Protein AF-A0AA93L8U8-F1 (afdb_monomer)

Sequence (145 aa):
MSSLSPQELIGEVAKRHGVLLGPNDPILVTLTLNELILAGYVDRVEQGLFKSLDHLSGAQAQHIDAAREIASGLITRAADYGADQIHQAVDD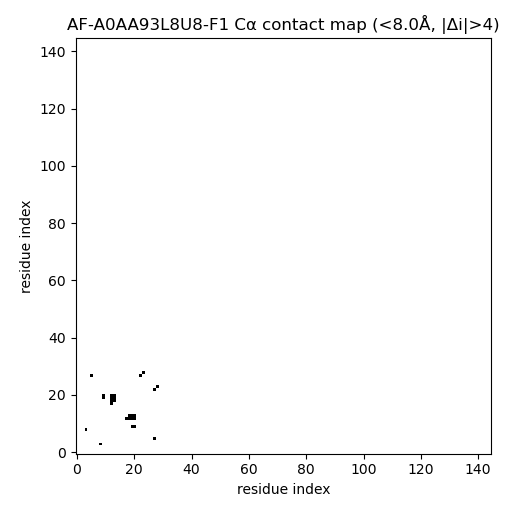LVTSLRAGLAADVQAAREAADRAEQARTASNYALIGVAVLLALVVGLLLGRVI

Foldseek 3Di:
DDDDDLVNVQVVCCVPPVDRDDPPRVVSVVVVVVVVVVVVVVVVVVVVVVVVVVVVVVVVVVVVVVVVVVVVVVVVVVVVVVVVVVVVVVVVVVVVVVVVVVVVVVVVVVVVVVVVVVVVVVVVVVVVVVVVVVVVVVVVVVVVD

Solvent-accessible surface area (backbone atoms only — not comparable to full-atom values): 7973 Å² total; per-residue (Å²): 129,86,79,73,50,74,68,55,50,41,53,47,42,28,71,76,69,71,45,87,68,56,99,83,35,68,67,58,55,52,49,52,52,49,51,54,53,50,51,56,49,50,52,51,50,51,54,52,48,54,52,49,52,54,52,48,54,58,48,49,54,52,50,51,54,53,50,51,51,53,50,52,55,48,53,50,52,51,49,52,51,50,50,52,53,48,52,51,53,49,53,54,48,53,54,52,49,52,56,51,49,51,52,50,52,50,53,50,48,56,51,50,52,52,50,52,50,50,50,52,52,48,54,52,48,52,52,49,52,52,52,51,49,51,50,53,52,50,55,52,55,69,70,75,114

Secondary structure (DSSP, 8-state):
-----HHHHHHHHHHHH-----TT-HHHHHHHHHHHHHHHHHHHHHHHHHHHHHHHHHHHHHHHHHHHHHHHHHHHHHHHHHHHHHHHHHHHHHHHHHHHHHHHHHHHHHHHHHHHHHHHHHHHHHHHHHHHHHHHHHHHHTTT-

Structure (mmCIF, N/CA/C/O backbone):
data_AF-A0AA93L8U8-F1
#
_entry.id   AF-A0AA93L8U8-F1
#
loop_
_atom_site.group_PDB
_atom_site.id
_atom_site.type_symbol
_atom_site.label_atom_id
_atom_site.label_alt_id
_atom_site.label_comp_id
_atom_site.label_asym_id
_atom_site.label_entity_id
_atom_site.label_seq_id
_atom_site.pdbx_PDB_ins_code
_atom_site.Cartn_x
_atom_site.Cartn_y
_atom_site.Cartn_z
_atom_site.occupancy
_atom_site.B_iso_or_equiv
_atom_site.auth_seq_id
_atom_site.auth_comp_id
_atom_site.auth_asym_id
_atom_site.auth_atom_id
_atom_site.pdbx_PDB_model_num
ATOM 1 N N . MET A 1 1 ? -9.216 -10.614 37.350 1.00 40.84 1 MET A N 1
ATOM 2 C CA . MET A 1 1 ? -9.075 -10.256 38.778 1.00 40.84 1 MET A CA 1
ATOM 3 C C . MET A 1 1 ? -10.236 -10.911 39.489 1.00 40.84 1 MET A C 1
ATOM 5 O O . MET A 1 1 ? -11.363 -10.654 39.096 1.00 40.84 1 MET 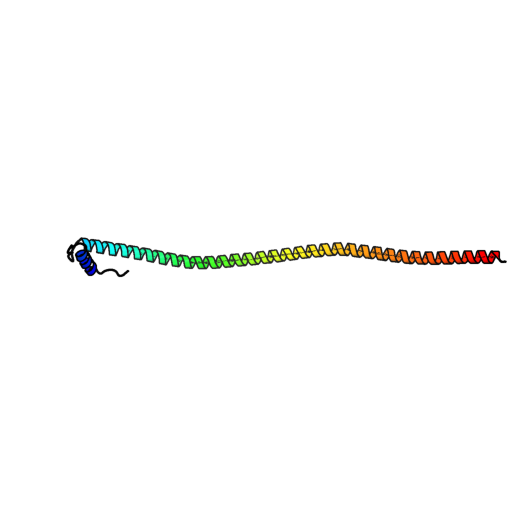A O 1
ATOM 9 N N . SER A 1 2 ? -9.976 -11.836 40.409 1.00 46.53 2 SER A N 1
ATOM 10 C CA . SER A 1 2 ? -11.041 -12.534 41.130 1.00 46.53 2 SER A CA 1
ATOM 11 C C . SER A 1 2 ? -11.801 -11.514 41.975 1.00 46.53 2 SER A C 1
ATOM 13 O O . SER A 1 2 ? -11.214 -10.909 42.871 1.00 46.53 2 SER A O 1
ATOM 15 N N . SER A 1 3 ? -13.064 -11.261 41.638 1.00 63.12 3 SER A N 1
ATOM 16 C CA . SER A 1 3 ? -13.964 -10.440 42.445 1.00 63.12 3 SER A CA 1
ATOM 17 C C . SER A 1 3 ? -14.110 -11.110 43.810 1.00 63.12 3 SER A C 1
ATOM 19 O O . SER A 1 3 ? -14.59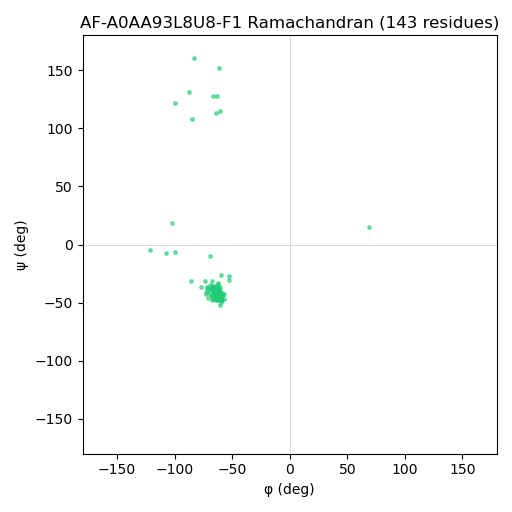8 -12.238 43.887 1.00 63.12 3 SER A O 1
ATOM 21 N N . LEU A 1 4 ? -13.633 -10.453 44.868 1.00 66.69 4 LEU A N 1
ATOM 22 C CA . LEU A 1 4 ? -13.852 -10.912 46.238 1.00 66.69 4 LEU A CA 1
ATOM 23 C C . LEU A 1 4 ? -15.353 -10.873 46.509 1.00 66.69 4 LEU A C 1
ATOM 25 O O . LEU A 1 4 ? -15.999 -9.849 46.293 1.00 66.69 4 LEU A O 1
ATOM 29 N N . SER A 1 5 ? -15.907 -11.982 46.980 1.00 75.62 5 SER A N 1
ATOM 30 C CA . SER A 1 5 ? -17.296 -12.028 47.413 1.00 75.62 5 SER A CA 1
ATOM 31 C C . SER A 1 5 ? -17.516 -11.050 48.581 1.00 75.62 5 SER A C 1
ATOM 33 O O . SER A 1 5 ? -16.598 -10.803 49.373 1.00 75.62 5 SER A O 1
ATOM 35 N N . PRO A 1 6 ? -18.735 -10.510 48.763 1.00 75.62 6 PRO A N 1
ATOM 36 C CA . PRO A 1 6 ? -19.032 -9.577 49.855 1.00 75.62 6 PRO A CA 1
ATOM 37 C C . PRO A 1 6 ? -18.640 -10.108 51.246 1.00 75.62 6 PRO A C 1
ATOM 39 O O . PRO A 1 6 ? -18.253 -9.347 52.127 1.00 75.62 6 PRO A O 1
ATOM 42 N N . GLN A 1 7 ? -18.688 -11.428 51.434 1.00 79.19 7 GLN A N 1
ATOM 43 C CA . GLN A 1 7 ? -18.322 -12.111 52.678 1.00 79.19 7 GLN A CA 1
ATOM 44 C C . GLN A 1 7 ? -16.809 -12.098 52.928 1.00 79.19 7 GLN A C 1
ATOM 46 O O . GLN A 1 7 ? -16.370 -11.918 54.065 1.00 79.19 7 GLN A O 1
ATOM 51 N N . GLU A 1 8 ? -16.007 -12.232 51.873 1.00 83.62 8 GLU A N 1
ATOM 52 C CA . GLU A 1 8 ? -14.549 -12.125 51.956 1.00 83.62 8 GLU A CA 1
ATOM 53 C C . GLU A 1 8 ? -14.122 -10.686 52.266 1.00 83.62 8 GLU A C 1
ATOM 55 O O . GLU A 1 8 ? -13.224 -10.472 53.078 1.00 83.62 8 GLU A O 1
ATOM 60 N N . LEU A 1 9 ? -14.822 -9.697 51.702 1.00 81.19 9 LEU A N 1
ATOM 61 C CA . LEU A 1 9 ? -14.624 -8.276 52.003 1.00 81.19 9 LEU A CA 1
ATOM 62 C C . LEU A 1 9 ? -14.918 -7.941 53.470 1.00 81.19 9 LEU A C 1
ATOM 64 O O . LEU A 1 9 ? -14.105 -7.285 54.120 1.00 81.19 9 LEU A O 1
ATOM 68 N N . ILE A 1 10 ? -16.032 -8.438 54.015 1.00 83.31 10 ILE A N 1
ATOM 69 C CA . ILE A 1 10 ? -16.370 -8.278 55.439 1.00 83.31 10 ILE A CA 1
ATOM 70 C C . ILE A 1 10 ? -15.272 -8.878 56.326 1.00 83.31 10 ILE A C 1
ATOM 72 O O . ILE A 1 10 ? -14.806 -8.227 57.264 1.00 83.31 10 ILE A O 1
ATOM 76 N N . 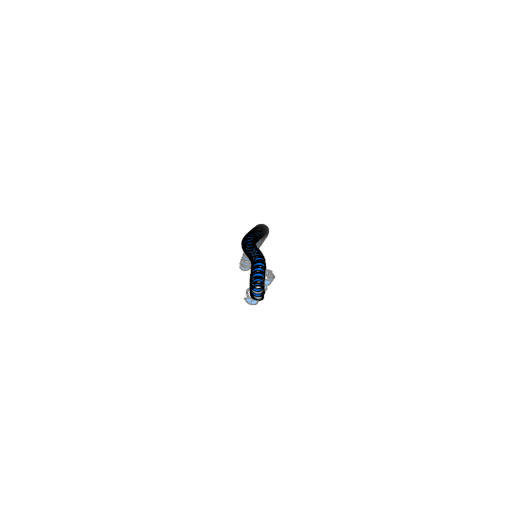GLY A 1 11 ? -14.832 -10.103 56.020 1.00 82.88 11 GLY A N 1
ATOM 77 C CA . GLY A 1 11 ? -13.786 -10.784 56.782 1.00 82.88 11 GLY A CA 1
ATOM 78 C C . GLY A 1 11 ? -12.442 -10.053 56.742 1.00 82.88 11 GLY A C 1
ATOM 79 O O . GLY A 1 11 ? -11.741 -9.987 57.753 1.00 82.88 11 GLY A O 1
ATOM 80 N N . GLU A 1 12 ? -12.092 -9.464 55.601 1.00 83.94 12 GLU A N 1
ATOM 81 C CA . GLU A 1 12 ? -10.820 -8.765 55.433 1.00 83.94 12 GLU A CA 1
ATOM 82 C C . 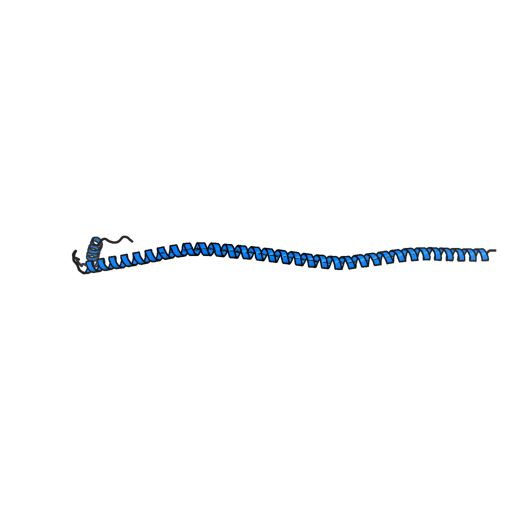GLU A 1 12 ? -10.813 -7.381 56.094 1.00 83.94 12 GLU A C 1
ATOM 84 O O . GLU A 1 12 ? -9.815 -7.000 56.713 1.00 83.94 12 GLU A O 1
ATOM 89 N N . VAL A 1 13 ? -11.937 -6.657 56.062 1.00 83.94 13 VAL A N 1
ATOM 90 C CA . VAL A 1 13 ? -12.095 -5.401 56.814 1.00 83.94 13 VAL A CA 1
ATOM 91 C C . VAL A 1 13 ? -12.021 -5.659 58.321 1.00 83.94 13 VAL A C 1
ATOM 93 O O . VAL A 1 13 ? -11.318 -4.934 59.031 1.00 83.94 13 VAL A O 1
ATOM 96 N N . ALA A 1 14 ? -12.650 -6.733 58.805 1.00 85.88 14 ALA A N 1
ATOM 97 C CA . ALA A 1 14 ? -12.564 -7.127 60.208 1.00 85.88 14 ALA A CA 1
ATOM 98 C C . ALA A 1 14 ? -11.123 -7.460 60.628 1.00 85.88 14 ALA A C 1
ATOM 100 O O . ALA A 1 14 ? -10.667 -6.993 61.671 1.00 85.88 14 ALA A O 1
ATOM 101 N N . LYS A 1 15 ? -10.371 -8.200 59.800 1.00 86.75 15 LYS A N 1
ATOM 102 C CA . LYS A 1 15 ? -8.963 -8.539 60.078 1.00 86.75 15 LYS A CA 1
ATOM 103 C C . LYS A 1 15 ? -8.031 -7.329 60.079 1.00 86.75 15 LYS A C 1
ATOM 105 O O . LYS A 1 15 ? -7.154 -7.250 60.933 1.00 86.75 15 LYS A O 1
ATOM 110 N N . ARG A 1 16 ? -8.170 -6.417 59.112 1.00 86.88 16 ARG A N 1
ATOM 111 C CA . ARG A 1 16 ? -7.217 -5.306 58.922 1.00 86.88 16 ARG A CA 1
ATOM 112 C C . ARG A 1 16 ? -7.519 -4.082 59.770 1.00 86.88 16 ARG A C 1
ATOM 114 O O . ARG A 1 16 ? -6.597 -3.363 60.140 1.00 86.88 16 ARG A O 1
ATOM 121 N N . HIS A 1 17 ? -8.794 -3.838 60.052 1.00 86.56 17 HIS A N 1
ATOM 122 C CA . HIS A 1 17 ? -9.241 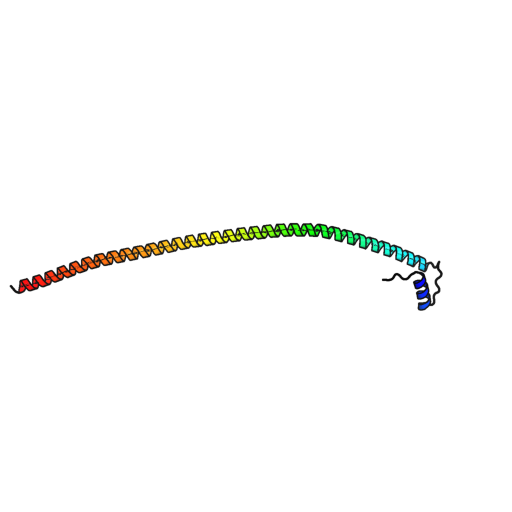-2.598 60.684 1.00 86.56 17 HIS A CA 1
ATOM 123 C C . HIS A 1 17 ? -9.982 -2.828 62.005 1.00 86.56 17 HIS A C 1
ATOM 125 O O . HIS A 1 17 ? -10.314 -1.858 62.678 1.00 86.56 17 HIS A O 1
ATOM 131 N N . GLY A 1 18 ? -10.229 -4.085 62.398 1.00 85.00 18 GLY A N 1
ATOM 132 C CA . GLY A 1 18 ? -10.927 -4.415 63.644 1.00 85.00 18 GLY A CA 1
ATOM 133 C C . GLY A 1 18 ? -12.410 -4.032 63.643 1.00 85.00 18 GLY A C 1
ATOM 134 O O . GLY A 1 18 ? -13.028 -3.982 64.704 1.00 85.00 18 GLY A O 1
ATOM 135 N N . VAL A 1 19 ? -12.985 -3.739 62.472 1.00 84.56 19 VAL A N 1
ATOM 136 C CA . VAL A 1 19 ? -14.378 -3.302 62.320 1.00 84.56 19 VAL A CA 1
ATOM 137 C C . VAL A 1 19 ? -15.247 -4.484 61.898 1.00 84.56 19 VAL A C 1
ATOM 139 O O . VAL A 1 19 ? -15.018 -5.091 60.854 1.00 84.56 19 VAL A O 1
ATOM 142 N N . LEU A 1 20 ? -16.265 -4.796 62.699 1.00 84.00 20 LEU A N 1
ATOM 143 C CA . LEU A 1 20 ? -17.282 -5.796 62.375 1.00 84.00 20 LEU A CA 1
ATOM 144 C C . LEU A 1 20 ? -18.385 -5.150 61.534 1.00 84.00 20 LEU A C 1
ATOM 146 O O . LEU A 1 20 ? -19.186 -4.376 62.052 1.00 84.00 20 LEU A O 1
ATOM 150 N N . LEU A 1 21 ? -18.427 -5.482 60.245 1.00 83.75 21 LEU A N 1
ATOM 151 C CA . LEU A 1 21 ? -19.499 -5.056 59.348 1.00 83.75 21 LEU A CA 1
ATOM 152 C C . LEU A 1 21 ? -20.659 -6.052 59.401 1.00 83.75 21 LEU A C 1
ATOM 154 O O . LEU A 1 21 ? -20.463 -7.264 59.292 1.00 83.75 21 LEU A O 1
ATOM 158 N N . GLY A 1 22 ? -21.875 -5.533 59.560 1.00 83.19 22 GLY A N 1
ATOM 159 C CA . GLY A 1 22 ? -23.100 -6.323 59.458 1.00 83.19 22 GLY A CA 1
ATOM 160 C C . GLY A 1 22 ? -23.555 -6.490 57.999 1.00 83.19 22 GLY A C 1
ATOM 161 O O . GLY A 1 22 ? -23.206 -5.671 57.156 1.00 83.19 22 GLY A O 1
ATOM 162 N N . PRO A 1 23 ? -24.402 -7.485 57.677 1.00 78.56 23 PRO A N 1
ATOM 163 C CA . PRO A 1 23 ? -24.905 -7.699 56.311 1.00 78.56 23 PRO A CA 1
ATOM 164 C C . PRO A 1 23 ? -25.694 -6.513 55.734 1.00 78.56 23 PRO A C 1
ATOM 166 O O . PRO A 1 23 ? -25.747 -6.338 54.523 1.00 78.56 23 PRO A O 1
ATOM 169 N N . ASN A 1 24 ? -26.297 -5.701 56.607 1.00 81.81 24 ASN A N 1
ATOM 170 C CA . ASN A 1 24 ? -27.089 -4.522 56.248 1.00 81.81 24 ASN A CA 1
ATOM 171 C C . ASN A 1 24 ? -26.317 -3.210 56.462 1.00 81.81 24 ASN A C 1
ATOM 173 O O . ASN A 1 24 ? -26.933 -2.153 56.598 1.00 81.81 24 ASN A O 1
ATOM 177 N N . ASP A 1 25 ? -24.986 -3.267 56.564 1.00 86.25 25 ASP A N 1
ATOM 178 C CA . ASP A 1 25 ? -24.182 -2.067 56.769 1.00 86.25 25 ASP A CA 1
ATOM 179 C C . ASP A 1 25 ? -24.262 -1.148 55.531 1.00 86.25 25 ASP A C 1
ATOM 181 O O . ASP A 1 25 ? -23.999 -1.603 54.408 1.00 86.25 25 ASP A O 1
ATOM 185 N N . PRO A 1 26 ? -24.600 0.146 55.696 1.00 87.62 26 PRO A N 1
ATOM 186 C CA . PRO A 1 26 ? -24.658 1.104 54.593 1.00 87.62 26 PRO A CA 1
ATOM 187 C C . PRO A 1 26 ? -23.379 1.170 53.745 1.00 87.62 26 PRO A C 1
ATOM 189 O O . PRO A 1 26 ? -23.450 1.487 52.552 1.00 87.62 26 PRO A O 1
ATOM 192 N N . ILE A 1 27 ? -22.209 0.852 54.312 1.00 87.56 27 ILE A N 1
ATOM 193 C CA . ILE A 1 27 ? -20.952 0.866 53.556 1.00 87.56 27 ILE A CA 1
ATOM 194 C C . ILE A 1 27 ? -20.883 -0.263 52.520 1.00 87.56 27 ILE A C 1
ATOM 196 O O . ILE A 1 27 ? -20.383 -0.052 51.415 1.00 87.56 27 ILE A O 1
ATOM 200 N N . LEU A 1 28 ? -21.457 -1.432 52.825 1.00 85.06 28 LEU A N 1
ATOM 201 C CA . LEU A 1 28 ? -21.535 -2.560 51.892 1.00 85.06 28 LEU A CA 1
ATOM 202 C C . LEU A 1 28 ? -22.546 -2.289 50.776 1.00 85.06 28 LEU A C 1
ATOM 204 O O . LEU A 1 28 ? -22.300 -2.628 49.618 1.00 85.06 28 LEU A O 1
ATOM 208 N N . VAL A 1 29 ? -23.654 -1.615 51.099 1.00 86.38 29 VAL A N 1
ATOM 209 C CA . VAL A 1 29 ? -24.627 -1.150 50.098 1.00 86.38 29 VAL A CA 1
ATOM 210 C C . VAL A 1 29 ? -23.969 -0.156 49.137 1.00 86.38 29 VAL A C 1
ATOM 212 O O . VAL A 1 29 ? -24.125 -0.268 47.923 1.00 86.38 29 VAL A O 1
ATOM 215 N N . THR A 1 30 ? -23.169 0.774 49.664 1.00 87.25 30 THR A N 1
ATOM 216 C CA . THR A 1 30 ? -22.427 1.756 48.858 1.00 87.25 30 THR A CA 1
ATOM 217 C C . THR A 1 30 ? -21.387 1.085 47.959 1.00 87.25 30 THR A C 1
ATOM 219 O O . THR A 1 30 ? -21.249 1.448 46.791 1.00 87.25 30 THR A O 1
ATOM 222 N N . LEU A 1 31 ? -20.675 0.080 48.474 1.00 87.00 31 LEU A N 1
ATOM 223 C CA . LEU A 1 31 ? -19.737 -0.716 47.685 1.00 87.00 31 LEU A CA 1
ATOM 224 C C . LEU A 1 31 ? -20.446 -1.445 46.539 1.00 87.00 31 LEU A C 1
ATOM 226 O O . LEU A 1 31 ? -19.997 -1.361 45.401 1.00 87.00 31 LEU A O 1
ATOM 230 N N . THR A 1 32 ? -21.581 -2.083 46.831 1.00 86.31 32 THR A N 1
ATOM 231 C CA . THR A 1 32 ? -22.388 -2.799 45.831 1.00 86.31 32 THR A CA 1
ATOM 232 C C . THR A 1 32 ? -22.874 -1.849 44.733 1.00 86.31 32 THR A C 1
ATOM 234 O O . THR A 1 32 ? -22.797 -2.169 43.551 1.00 86.31 32 THR A O 1
ATOM 237 N N . LEU A 1 33 ? -23.328 -0.645 45.099 1.00 85.94 33 LEU A N 1
ATOM 238 C CA . LEU A 1 33 ? -23.712 0.383 44.126 1.00 85.94 33 LEU A CA 1
ATOM 239 C C . LEU A 1 33 ? -22.535 0.793 43.233 1.00 85.94 33 LEU A C 1
ATOM 241 O O . LEU A 1 33 ? -22.705 0.898 42.020 1.00 85.94 33 LEU A O 1
ATOM 245 N N . ASN A 1 34 ? -21.347 0.995 43.806 1.00 89.75 34 ASN A N 1
ATOM 246 C CA . ASN A 1 34 ? -20.149 1.305 43.025 1.00 89.75 34 ASN A CA 1
ATOM 247 C C . ASN A 1 34 ? -19.768 0.163 42.085 1.00 89.75 34 ASN A C 1
ATOM 249 O O . ASN A 1 34 ? -19.446 0.423 40.931 1.00 89.75 34 ASN A O 1
ATOM 253 N N . GLU A 1 35 ? -19.833 -1.085 42.544 1.00 89.25 35 GLU A N 1
ATOM 254 C CA . GLU A 1 35 ? -19.544 -2.253 41.714 1.00 89.25 35 GLU A CA 1
ATOM 255 C C . GLU A 1 35 ? -20.498 -2.338 40.518 1.00 89.25 35 GLU A C 1
ATOM 257 O O . GLU A 1 35 ? -20.043 -2.466 39.385 1.00 89.25 35 GLU A O 1
ATOM 262 N N . LEU A 1 36 ? -21.804 -2.156 40.739 1.00 89.69 36 LEU A N 1
ATOM 263 C CA . LEU A 1 36 ? -22.805 -2.147 39.668 1.00 89.69 36 LEU A CA 1
ATOM 264 C C . LEU A 1 36 ? -22.589 -1.001 38.671 1.00 89.69 36 LEU A C 1
ATOM 266 O O . LEU A 1 36 ? -22.704 -1.197 37.460 1.00 89.69 36 LEU A O 1
ATOM 270 N N . ILE A 1 37 ? -22.267 0.197 39.164 1.00 92.31 37 ILE A N 1
ATOM 271 C CA . ILE A 1 37 ? -21.986 1.360 38.315 1.00 92.31 37 ILE A CA 1
ATOM 272 C C . ILE A 1 37 ? -20.725 1.117 37.479 1.00 92.31 37 ILE A C 1
ATOM 274 O O . ILE A 1 37 ? -20.735 1.351 36.271 1.00 92.31 37 ILE A O 1
ATOM 278 N N . LEU A 1 38 ? -19.649 0.637 38.105 1.00 91.69 38 LEU A N 1
ATOM 279 C CA . LEU A 1 38 ? -18.383 0.353 37.434 1.00 91.69 38 LEU A CA 1
ATOM 280 C C . LEU A 1 38 ? -18.538 -0.766 36.404 1.00 91.69 38 LEU A C 1
ATOM 282 O O . LEU A 1 38 ? -18.073 -0.594 35.281 1.00 91.69 38 LEU A O 1
ATOM 286 N N . ALA A 1 39 ? -19.243 -1.849 36.737 1.00 92.25 39 ALA A N 1
ATOM 287 C CA . ALA A 1 39 ? -19.568 -2.917 35.794 1.00 92.25 39 ALA A CA 1
ATOM 288 C C . ALA A 1 39 ? -20.334 -2.368 34.581 1.00 92.25 39 ALA A C 1
ATOM 290 O O . ALA A 1 39 ? -19.937 -2.595 33.443 1.00 92.25 39 ALA A O 1
ATOM 291 N N . GLY A 1 40 ? -21.351 -1.531 34.813 1.00 93.00 40 GLY A N 1
ATOM 292 C CA . GLY A 1 40 ? -22.096 -0.888 33.730 1.00 93.00 40 GLY A CA 1
ATOM 293 C C . GLY A 1 40 ? -21.243 0.036 32.850 1.00 93.00 40 GLY A C 1
ATOM 294 O O . GLY A 1 40 ? -21.483 0.134 31.645 1.00 93.00 40 GLY A O 1
ATOM 295 N N . TYR A 1 41 ? -20.239 0.718 33.410 1.00 94.06 41 TYR A N 1
ATOM 296 C CA . TYR A 1 41 ? -19.292 1.504 32.615 1.00 94.06 41 TYR A CA 1
ATOM 297 C C . TYR A 1 41 ? -18.322 0.627 31.822 1.00 94.06 41 TYR A C 1
ATOM 299 O O . TYR A 1 41 ? -18.070 0.936 30.658 1.00 94.06 41 TYR A O 1
ATOM 307 N N . VAL A 1 42 ? -17.809 -0.455 32.413 1.00 94.81 42 VAL A N 1
ATOM 308 C CA . VAL A 1 42 ? -16.938 -1.418 31.721 1.00 94.81 42 VAL A CA 1
ATOM 309 C C . VAL A 1 42 ? -17.672 -2.029 30.530 1.00 94.81 42 VAL A C 1
ATOM 311 O O . VAL A 1 42 ? -17.159 -1.949 29.417 1.00 94.81 42 VAL A O 1
ATOM 314 N N . ASP A 1 43 ? -18.911 -2.487 30.715 1.00 94.69 43 ASP A N 1
ATOM 315 C CA . ASP A 1 43 ? -19.737 -3.033 29.631 1.00 94.69 43 ASP A CA 1
ATOM 316 C C . ASP A 1 43 ? -19.925 -2.025 28.487 1.00 94.69 43 ASP A C 1
ATOM 318 O O . ASP A 1 43 ? -19.830 -2.367 27.307 1.00 94.69 43 ASP A O 1
ATOM 322 N N . ARG A 1 44 ? -20.167 -0.748 28.811 1.00 94.38 44 ARG A N 1
ATOM 323 C CA . ARG A 1 44 ? -20.296 0.313 27.795 1.00 94.38 44 ARG A CA 1
ATOM 324 C C . ARG A 1 44 ? -18.993 0.550 27.040 1.00 94.38 44 ARG A C 1
ATOM 326 O O . ARG A 1 44 ? -19.033 0.781 25.831 1.00 94.38 44 ARG A O 1
ATOM 333 N N . VAL A 1 45 ? -17.858 0.518 27.736 1.00 94.50 45 VAL A N 1
ATOM 334 C CA . VAL A 1 45 ? -16.534 0.665 27.119 1.00 94.50 45 VAL A CA 1
ATOM 335 C C . VAL A 1 45 ? -16.244 -0.520 26.202 1.00 94.50 45 VAL A C 1
ATOM 337 O O . VAL A 1 45 ? -15.853 -0.303 25.057 1.00 94.50 45 VAL A O 1
ATOM 340 N N . GLU A 1 46 ? -16.500 -1.750 26.648 1.00 95.50 46 GLU A N 1
ATOM 341 C CA . GLU A 1 46 ? -16.328 -2.952 25.829 1.00 95.50 46 GLU A CA 1
ATOM 342 C C . GLU A 1 46 ? -17.209 -2.909 24.577 1.00 95.50 46 GLU A C 1
ATOM 344 O O . GLU A 1 46 ? -16.717 -3.113 23.467 1.00 95.50 46 GLU A O 1
ATOM 349 N N . GLN A 1 47 ? -18.487 -2.543 24.709 1.00 94.56 47 GLN A N 1
ATOM 350 C CA . GLN A 1 47 ? -19.382 -2.373 23.559 1.00 94.56 47 GLN A CA 1
ATOM 351 C C . GLN A 1 47 ? -18.893 -1.296 22.582 1.00 94.56 47 GLN A C 1
ATOM 353 O O . GLN A 1 47 ? -18.993 -1.471 21.365 1.00 94.56 47 GLN A O 1
ATOM 358 N N . GLY A 1 48 ? -18.369 -0.177 23.090 1.00 94.06 48 GLY A N 1
ATOM 359 C CA . GLY A 1 48 ? -17.768 0.868 22.259 1.00 94.06 48 GLY A CA 1
ATOM 360 C C . GLY A 1 48 ? -16.529 0.372 21.510 1.00 94.06 48 GLY A C 1
ATOM 361 O O . GLY A 1 48 ? -16.361 0.662 20.322 1.00 94.06 48 GLY A O 1
ATOM 362 N N . LEU A 1 49 ? -15.692 -0.422 22.180 1.00 94.38 49 LEU A N 1
ATOM 363 C CA . LEU A 1 49 ? -14.499 -1.019 21.592 1.00 94.38 49 LEU A CA 1
ATOM 364 C C . LEU A 1 49 ? -14.856 -2.026 20.492 1.00 94.38 49 LEU A C 1
ATOM 366 O O . LEU A 1 49 ? -14.296 -1.943 19.402 1.00 94.38 49 LEU A O 1
ATOM 370 N N . PHE A 1 50 ? -15.830 -2.911 20.729 1.00 93.38 50 PHE A N 1
ATOM 371 C CA . PHE A 1 50 ? -16.311 -3.859 19.719 1.00 93.38 50 PHE A CA 1
ATOM 372 C C . PHE A 1 50 ? -16.847 -3.154 18.472 1.00 93.38 50 PHE A C 1
ATOM 374 O O . PHE A 1 50 ? -16.477 -3.522 17.360 1.00 93.38 50 PHE A O 1
ATOM 381 N N . LYS A 1 51 ? -17.648 -2.094 18.638 1.00 91.94 51 LYS A N 1
ATOM 382 C CA . LYS A 1 51 ? -18.112 -1.277 17.503 1.00 91.94 51 LYS A CA 1
ATOM 383 C C . LYS A 1 51 ? -16.950 -0.640 16.744 1.00 91.94 51 LYS A C 1
ATOM 385 O O . LYS A 1 51 ? -16.952 -0.613 15.519 1.00 91.94 51 LYS A O 1
ATOM 390 N N . SER A 1 52 ? -15.952 -0.135 17.464 1.00 87.69 52 SER A N 1
ATOM 391 C CA . SER A 1 52 ? -14.786 0.510 16.853 1.00 87.69 52 SER A CA 1
ATOM 392 C C . SER A 1 52 ? -13.931 -0.487 16.070 1.00 87.69 52 SER A C 1
ATOM 394 O O . SER A 1 52 ? -13.471 -0.165 14.978 1.00 87.69 52 SER A O 1
ATOM 396 N N . LEU A 1 53 ? -13.757 -1.705 16.592 1.00 90.06 53 LEU A N 1
ATOM 397 C CA . LEU A 1 53 ? -13.082 -2.808 15.904 1.00 90.06 53 LEU A CA 1
ATOM 398 C C . LEU A 1 53 ? -13.823 -3.229 14.631 1.00 90.06 53 LEU A C 1
ATOM 400 O O . LEU A 1 53 ? -13.185 -3.435 13.600 1.00 90.06 53 LEU A O 1
ATOM 404 N N . ASP A 1 54 ? -15.152 -3.302 14.681 1.00 89.00 54 ASP A N 1
ATOM 405 C CA . ASP A 1 54 ? -15.978 -3.633 13.517 1.00 89.00 54 ASP A CA 1
ATOM 406 C C . ASP A 1 54 ? -15.831 -2.578 12.406 1.00 89.00 54 ASP A C 1
ATOM 408 O O . ASP A 1 54 ? -15.500 -2.908 11.263 1.00 89.00 54 ASP A O 1
ATOM 412 N N . HIS A 1 55 ? -15.928 -1.291 12.769 1.00 86.94 55 HIS A N 1
ATOM 413 C CA . HIS A 1 55 ? -15.671 -0.170 11.858 1.00 86.94 55 HIS A CA 1
ATOM 414 C C . HIS A 1 55 ? -14.249 -0.184 11.279 1.00 86.94 55 HIS A C 1
ATOM 416 O O . HIS A 1 55 ? -14.071 0.066 10.085 1.00 86.94 55 HIS A O 1
ATOM 422 N N . LEU A 1 56 ? -13.242 -0.491 12.102 1.00 87.94 56 LEU A N 1
ATOM 423 C CA . LEU A 1 56 ? -11.854 -0.631 11.663 1.00 87.94 56 LEU A CA 1
ATOM 424 C C . LEU A 1 56 ? -11.697 -1.753 10.638 1.00 87.94 56 LEU A C 1
ATOM 426 O O . LEU A 1 56 ? -10.997 -1.554 9.650 1.00 87.94 56 LEU A O 1
ATOM 430 N N . SER A 1 57 ? -12.359 -2.896 10.832 1.00 84.62 57 SER A N 1
ATOM 431 C CA . SER A 1 57 ? -12.289 -4.008 9.877 1.00 84.62 57 SER A CA 1
ATOM 432 C C . SER A 1 57 ? -12.873 -3.622 8.512 1.00 84.62 57 SER A C 1
ATOM 434 O O . SER A 1 57 ? -12.245 -3.863 7.478 1.00 84.62 57 SER A O 1
ATOM 436 N N . GLY A 1 58 ? -14.016 -2.925 8.505 1.00 84.69 58 GLY A N 1
ATOM 437 C CA . GLY A 1 58 ? -14.649 -2.439 7.279 1.00 84.69 58 GLY A CA 1
ATOM 438 C C . GLY A 1 58 ? -13.793 -1.399 6.554 1.00 84.69 58 GLY A C 1
ATOM 439 O O . GLY A 1 58 ? -13.604 -1.486 5.340 1.00 84.69 58 GLY A O 1
ATOM 440 N N . ALA A 1 59 ? -13.213 -0.450 7.294 1.00 84.56 59 ALA A N 1
ATOM 441 C CA . ALA A 1 59 ? -12.302 0.547 6.735 1.00 84.56 59 ALA A CA 1
ATOM 442 C C . ALA A 1 59 ? -11.010 -0.090 6.200 1.00 84.56 59 ALA A C 1
ATOM 444 O O . ALA A 1 59 ? -10.509 0.304 5.150 1.00 84.56 59 ALA A O 1
ATOM 445 N N . GLN A 1 60 ? -10.472 -1.101 6.884 1.00 85.44 60 GLN A N 1
ATOM 446 C CA . GLN A 1 60 ? -9.246 -1.777 6.470 1.00 85.44 60 GLN A CA 1
ATOM 447 C C . GLN A 1 60 ? -9.422 -2.506 5.131 1.00 85.44 60 GLN A C 1
ATOM 449 O O . GLN A 1 60 ? -8.531 -2.423 4.288 1.00 85.44 60 GLN A O 1
ATOM 454 N N . ALA A 1 61 ? -10.578 -3.133 4.890 1.00 84.75 61 ALA A N 1
ATOM 455 C CA . ALA A 1 61 ? -10.903 -3.708 3.583 1.00 84.75 61 ALA A CA 1
ATOM 456 C C . ALA A 1 61 ? -10.905 -2.640 2.473 1.00 84.75 61 ALA A C 1
ATOM 458 O O . ALA A 1 61 ? -10.237 -2.806 1.454 1.00 84.75 61 ALA A O 1
ATOM 459 N N . GLN A 1 62 ? -11.554 -1.494 2.713 1.00 88.44 62 GLN A N 1
ATOM 460 C CA . GLN A 1 62 ? -11.565 -0.372 1.763 1.00 88.44 62 GLN A CA 1
ATOM 461 C C . GLN A 1 62 ? -10.159 0.188 1.502 1.00 88.44 62 GLN A C 1
ATOM 463 O O . GLN A 1 62 ? -9.817 0.512 0.365 1.00 88.44 62 GLN A O 1
ATOM 468 N N . HIS A 1 63 ? -9.318 0.284 2.536 1.00 88.62 63 HIS A N 1
ATOM 469 C CA . HIS A 1 63 ? -7.933 0.732 2.391 1.00 88.62 63 HIS A CA 1
ATOM 470 C C . HIS A 1 63 ? -7.082 -0.244 1.574 1.00 88.62 63 HIS A C 1
ATOM 472 O O . HIS A 1 63 ? -6.233 0.205 0.805 1.00 88.62 63 HIS A O 1
ATOM 478 N N . ILE A 1 64 ? -7.307 -1.554 1.707 1.00 90.81 64 ILE A N 1
ATOM 479 C CA . ILE A 1 64 ? -6.620 -2.572 0.901 1.00 90.81 64 ILE A CA 1
ATOM 480 C C . ILE A 1 64 ? -7.011 -2.442 -0.574 1.00 90.81 64 ILE A C 1
ATOM 482 O O . ILE A 1 64 ? -6.129 -2.446 -1.435 1.00 90.81 64 ILE A O 1
ATOM 486 N N . ASP A 1 65 ? -8.298 -2.267 -0.871 1.00 90.94 65 ASP A N 1
ATOM 487 C CA . ASP A 1 65 ? -8.772 -2.103 -2.248 1.00 90.94 65 ASP A CA 1
ATOM 488 C C . ASP A 1 65 ? -8.228 -0.815 -2.882 1.00 90.94 65 ASP A C 1
ATOM 490 O O . ASP A 1 65 ? -7.659 -0.852 -3.976 1.00 90.94 65 ASP A O 1
ATOM 494 N N . ALA A 1 66 ? -8.283 0.307 -2.158 1.00 92.75 66 ALA A N 1
ATOM 495 C CA . ALA A 1 66 ? -7.701 1.571 -2.608 1.00 92.75 66 ALA A CA 1
ATOM 496 C C . ALA A 1 66 ? -6.181 1.461 -2.830 1.00 92.75 66 ALA A C 1
ATOM 498 O O . ALA A 1 66 ? -5.655 1.954 -3.829 1.00 92.75 66 ALA A O 1
ATOM 499 N N . ALA A 1 67 ? -5.459 0.779 -1.935 1.00 89.31 67 ALA A N 1
ATOM 500 C CA . ALA A 1 67 ? -4.028 0.537 -2.097 1.00 89.31 67 ALA A CA 1
ATOM 501 C C . ALA A 1 67 ? -3.732 -0.313 -3.342 1.00 89.31 67 ALA A C 1
ATOM 503 O O . ALA A 1 67 ? -2.782 -0.022 -4.071 1.00 89.31 67 ALA A O 1
ATOM 504 N N . ARG A 1 68 ? -4.555 -1.331 -3.622 1.00 92.75 68 ARG A N 1
ATOM 505 C CA . ARG A 1 68 ? -4.428 -2.175 -4.816 1.00 92.75 68 ARG A CA 1
ATOM 506 C C . ARG A 1 68 ? -4.652 -1.383 -6.101 1.00 92.75 68 ARG A C 1
ATOM 508 O O . ARG A 1 68 ? -3.909 -1.574 -7.066 1.00 92.75 68 ARG A O 1
ATOM 515 N N . GLU A 1 69 ? -5.632 -0.488 -6.117 1.00 95.19 69 GLU A N 1
ATOM 516 C CA . GLU A 1 69 ? -5.897 0.384 -7.261 1.00 95.19 69 GLU A CA 1
ATOM 517 C C . GLU A 1 69 ? -4.748 1.374 -7.498 1.00 95.19 69 GLU A C 1
ATOM 519 O O . GLU A 1 69 ? -4.228 1.461 -8.613 1.00 95.19 69 GLU A O 1
ATOM 524 N N . ILE A 1 70 ? -4.259 2.032 -6.440 1.00 94.00 70 ILE A N 1
ATOM 525 C CA . ILE A 1 70 ? -3.101 2.936 -6.518 1.00 94.00 70 ILE A CA 1
ATOM 526 C C . ILE A 1 70 ? -1.861 2.191 -7.024 1.00 94.00 70 ILE A C 1
ATOM 528 O O . ILE A 1 70 ? -1.167 2.692 -7.911 1.00 94.00 70 ILE A O 1
ATOM 532 N N . ALA A 1 71 ? -1.589 0.995 -6.495 1.00 91.81 71 ALA A N 1
ATOM 533 C CA . ALA A 1 71 ? -0.461 0.174 -6.921 1.00 91.81 71 ALA A CA 1
ATOM 534 C C . ALA A 1 71 ? -0.578 -0.219 -8.401 1.00 91.81 71 ALA A C 1
ATOM 536 O O . ALA A 1 71 ? 0.392 -0.091 -9.146 1.00 91.81 71 ALA A O 1
ATOM 537 N N . SER A 1 72 ? -1.770 -0.621 -8.851 1.00 92.56 72 SER A N 1
ATOM 538 C CA . SER A 1 72 ? -2.023 -0.976 -10.255 1.00 92.56 72 SER A CA 1
ATOM 539 C C . SER A 1 72 ? -1.813 0.224 -11.183 1.00 92.56 72 SER A C 1
ATOM 541 O O . SER A 1 72 ? -1.133 0.116 -12.206 1.00 92.56 72 SER A O 1
ATOM 543 N N . GLY A 1 73 ? -2.322 1.398 -10.798 1.00 94.69 73 GLY A N 1
ATOM 544 C CA . GLY A 1 73 ? -2.121 2.637 -11.546 1.00 94.69 73 GLY A CA 1
ATOM 545 C C . GLY A 1 73 ? -0.669 3.124 -11.535 1.00 94.69 73 GLY A C 1
ATOM 546 O O . GLY A 1 73 ? -0.222 3.744 -12.498 1.00 94.69 73 GLY A O 1
ATOM 547 N N . LEU A 1 74 ? 0.091 2.865 -10.468 1.00 94.81 74 LEU A N 1
ATOM 548 C CA . LEU A 1 74 ? 1.518 3.184 -10.407 1.00 94.81 74 LEU A CA 1
ATOM 549 C C . LEU A 1 74 ? 2.336 2.266 -11.322 1.00 94.81 74 LEU A C 1
ATOM 551 O O . LEU A 1 74 ? 3.157 2.766 -12.083 1.00 94.81 74 LEU A O 1
ATOM 555 N N . ILE A 1 75 ? 2.084 0.954 -11.281 1.00 92.94 75 ILE A N 1
ATOM 556 C CA . ILE A 1 75 ? 2.761 -0.029 -12.140 1.00 92.94 75 ILE A CA 1
ATOM 557 C C . ILE A 1 75 ? 2.494 0.279 -13.612 1.00 92.94 75 ILE A C 1
ATOM 559 O O . ILE A 1 75 ? 3.432 0.300 -14.401 1.00 92.94 75 ILE A O 1
ATOM 563 N N . THR A 1 76 ? 1.241 0.571 -13.965 1.00 95.19 76 THR A N 1
ATOM 564 C CA . THR A 1 76 ? 0.862 0.906 -15.346 1.00 95.19 76 THR A CA 1
ATOM 565 C C . THR A 1 76 ? 1.595 2.157 -15.819 1.00 95.19 76 THR A C 1
ATOM 567 O O . THR A 1 76 ? 2.311 2.104 -16.808 1.00 95.19 76 THR A O 1
ATOM 570 N N . ARG A 1 77 ? 1.537 3.252 -15.049 1.00 94.69 77 ARG A N 1
ATOM 571 C CA . ARG A 1 77 ? 2.246 4.493 -15.400 1.00 94.69 77 ARG A CA 1
ATOM 572 C C . ARG A 1 77 ? 3.760 4.313 -15.483 1.00 94.69 77 ARG A C 1
ATOM 574 O O . ARG A 1 77 ? 4.398 4.939 -16.319 1.00 94.69 77 ARG A O 1
ATOM 581 N N . ALA A 1 78 ? 4.343 3.486 -14.619 1.00 92.81 78 ALA A N 1
ATOM 582 C CA . ALA A 1 78 ? 5.769 3.183 -14.668 1.00 92.81 78 ALA A CA 1
ATOM 583 C C . ALA A 1 78 ? 6.135 2.353 -15.908 1.00 92.81 78 ALA A C 1
ATOM 585 O O . ALA A 1 78 ? 7.186 2.588 -16.500 1.00 92.81 78 ALA A O 1
ATOM 586 N N . ALA A 1 79 ? 5.277 1.410 -16.304 1.00 92.94 79 ALA A N 1
ATOM 587 C CA . ALA A 1 79 ? 5.451 0.625 -17.519 1.00 92.94 79 ALA A CA 1
ATOM 588 C C . ALA A 1 79 ? 5.325 1.499 -18.773 1.00 92.94 79 ALA A C 1
ATOM 590 O O . ALA A 1 79 ? 6.202 1.429 -19.629 1.00 92.94 79 ALA A O 1
ATOM 591 N N . ASP A 1 80 ? 4.307 2.361 -18.835 1.00 95.62 80 ASP A N 1
ATOM 592 C CA . ASP A 1 80 ? 4.108 3.315 -19.932 1.00 95.62 80 ASP A CA 1
ATOM 593 C C . ASP A 1 80 ? 5.309 4.261 -20.046 1.00 95.62 80 ASP A C 1
ATOM 595 O O . ASP A 1 80 ? 5.918 4.369 -21.105 1.00 95.62 80 ASP A O 1
ATOM 599 N N . TYR A 1 81 ? 5.738 4.854 -18.927 1.00 95.31 81 TYR A N 1
ATOM 600 C CA . TYR A 1 81 ? 6.929 5.703 -18.893 1.00 95.31 81 TYR A CA 1
ATOM 601 C C . TYR A 1 81 ? 8.188 4.949 -19.341 1.00 95.31 81 TYR A C 1
ATOM 603 O O . TYR A 1 81 ? 8.983 5.467 -20.117 1.00 95.31 81 TYR A O 1
ATOM 611 N N . GLY A 1 82 ? 8.385 3.711 -18.879 1.00 92.94 82 GLY A N 1
ATOM 612 C CA . GLY A 1 82 ? 9.510 2.883 -19.307 1.00 92.94 82 GLY A CA 1
ATOM 613 C C . GLY A 1 82 ? 9.485 2.586 -20.808 1.00 92.94 82 GLY A C 1
ATOM 614 O O . GLY A 1 82 ? 10.526 2.662 -21.458 1.00 92.94 82 GLY A O 1
ATOM 615 N N . ALA A 1 83 ? 8.309 2.286 -21.362 1.00 94.38 83 ALA A N 1
ATOM 616 C CA . ALA A 1 83 ? 8.124 2.052 -22.789 1.00 94.38 83 ALA A CA 1
ATOM 617 C C . ALA A 1 83 ? 8.420 3.315 -23.612 1.00 94.38 83 ALA A C 1
ATOM 619 O O . ALA A 1 83 ? 9.172 3.238 -24.584 1.00 94.38 83 ALA A O 1
ATOM 620 N N . ASP A 1 84 ? 7.918 4.473 -23.181 1.00 95.94 84 ASP A N 1
ATOM 621 C CA . ASP A 1 84 ? 8.175 5.761 -23.830 1.00 95.94 84 ASP A CA 1
ATOM 622 C C . ASP A 1 84 ? 9.668 6.110 -23.819 1.00 95.94 84 ASP A C 1
ATOM 624 O O . ASP A 1 84 ? 10.229 6.470 -24.854 1.00 95.94 84 ASP A O 1
ATOM 628 N N . GLN A 1 85 ? 10.352 5.914 -22.687 1.00 95.69 85 GLN A N 1
ATOM 629 C CA . GLN A 1 85 ? 11.796 6.140 -22.590 1.00 95.69 85 GLN A CA 1
ATOM 630 C C . GLN A 1 85 ? 12.599 5.194 -23.494 1.00 95.69 85 GLN A C 1
ATOM 632 O O . GLN A 1 85 ? 13.611 5.606 -24.062 1.00 95.69 85 GLN A O 1
ATOM 637 N N . ILE A 1 86 ? 12.171 3.935 -23.642 1.00 94.19 86 ILE A N 1
ATOM 638 C CA . ILE A 1 86 ? 12.809 2.983 -24.562 1.00 94.19 86 ILE A CA 1
ATOM 639 C C . ILE A 1 86 ? 12.594 3.420 -26.008 1.00 94.19 86 ILE A C 1
ATOM 641 O O . ILE A 1 86 ? 13.558 3.447 -26.768 1.00 94.19 86 ILE A O 1
ATOM 645 N N . HIS A 1 87 ? 11.367 3.775 -26.396 1.00 94.69 87 HIS A N 1
ATOM 646 C CA . HIS A 1 87 ? 11.089 4.265 -27.746 1.00 94.69 87 HIS A CA 1
ATOM 647 C C . HIS A 1 87 ? 11.908 5.510 -28.067 1.00 94.69 87 HIS A C 1
ATOM 649 O O . HIS A 1 87 ? 12.547 5.560 -29.113 1.00 94.69 87 HIS A O 1
ATOM 655 N N . GLN A 1 88 ? 11.983 6.459 -27.136 1.00 95.81 88 GLN A N 1
ATOM 656 C CA . GLN A 1 88 ? 12.775 7.667 -27.312 1.00 95.81 88 GLN A CA 1
ATOM 657 C C . GLN A 1 88 ? 14.271 7.355 -27.456 1.00 95.81 88 GLN A C 1
ATOM 659 O O . GLN A 1 88 ? 14.920 7.856 -28.371 1.00 95.81 88 GLN A O 1
ATOM 664 N N . ALA A 1 89 ? 14.813 6.456 -26.629 1.00 93.38 89 ALA A N 1
ATOM 665 C CA . ALA A 1 89 ? 16.202 6.017 -26.752 1.00 93.38 89 ALA A CA 1
ATOM 666 C C . ALA A 1 89 ? 16.479 5.280 -28.076 1.00 93.38 89 ALA A C 1
ATOM 668 O O . ALA A 1 89 ? 17.562 5.417 -28.648 1.00 93.38 89 ALA A O 1
ATOM 669 N N . VAL A 1 90 ? 15.517 4.499 -28.577 1.00 94.38 90 VAL A N 1
ATOM 670 C CA . VAL A 1 90 ? 15.611 3.824 -29.879 1.00 94.38 90 VAL A CA 1
ATOM 671 C C . VAL A 1 90 ? 15.582 4.840 -31.019 1.00 94.38 90 VAL A C 1
ATOM 673 O O . VAL A 1 90 ? 16.405 4.737 -31.927 1.00 94.38 90 VAL A O 1
ATOM 676 N N . ASP A 1 91 ? 14.699 5.833 -30.969 1.00 95.56 91 ASP A N 1
ATOM 677 C CA . ASP A 1 91 ? 14.621 6.891 -31.979 1.00 95.56 91 ASP A CA 1
ATOM 678 C C . ASP A 1 91 ? 15.904 7.733 -32.015 1.00 95.56 91 ASP A C 1
ATOM 680 O O . ASP A 1 91 ? 16.456 7.990 -33.094 1.00 95.56 91 ASP A O 1
ATOM 684 N N . ASP A 1 92 ? 16.445 8.085 -30.847 1.00 93.56 92 ASP A N 1
ATOM 685 C CA . ASP A 1 92 ? 17.728 8.779 -30.715 1.00 93.56 92 ASP A CA 1
ATOM 686 C C . ASP A 1 92 ? 18.882 7.938 -31.283 1.00 93.56 92 ASP A C 1
ATOM 688 O O . ASP A 1 92 ? 19.744 8.446 -32.014 1.00 93.56 92 ASP A O 1
ATOM 692 N N . LEU A 1 93 ? 18.880 6.629 -31.009 1.00 91.06 93 LEU A N 1
ATOM 693 C CA . LEU A 1 93 ? 19.869 5.691 -31.532 1.00 91.06 93 LEU A CA 1
ATOM 694 C C . LEU A 1 93 ? 19.777 5.567 -33.056 1.00 91.06 93 LEU A C 1
ATOM 696 O O . LEU A 1 93 ? 20.799 5.652 -33.734 1.00 91.06 93 LEU A O 1
ATOM 700 N N . VAL A 1 94 ? 18.576 5.399 -33.617 1.00 93.19 94 VAL A N 1
ATOM 701 C CA . VAL A 1 94 ? 18.355 5.301 -35.070 1.00 93.19 94 VAL A CA 1
ATOM 702 C C . VAL A 1 94 ? 18.784 6.587 -35.770 1.00 93.19 94 VAL A C 1
ATOM 704 O O . VAL A 1 94 ? 19.431 6.532 -36.819 1.00 93.19 94 VAL A O 1
ATOM 707 N N . THR A 1 95 ? 18.464 7.743 -35.189 1.00 93.25 95 THR A N 1
ATOM 708 C CA . THR A 1 95 ? 18.870 9.053 -35.713 1.00 93.25 95 THR A CA 1
ATOM 709 C C . THR A 1 95 ? 20.391 9.187 -35.718 1.00 93.25 95 THR A C 1
ATOM 711 O O . THR A 1 95 ? 20.979 9.538 -36.745 1.00 93.25 95 THR A O 1
ATOM 714 N N . SER A 1 96 ? 21.040 8.817 -34.612 1.00 87.94 96 SER A N 1
ATOM 715 C CA . SER A 1 96 ? 22.500 8.838 -34.477 1.00 87.94 96 SER A CA 1
ATOM 716 C C . SER A 1 96 ? 23.182 7.872 -35.450 1.00 87.94 96 SER A C 1
ATOM 718 O O . SER A 1 96 ? 24.155 8.242 -36.109 1.00 87.94 96 SER A O 1
ATOM 720 N N . LEU A 1 97 ? 22.641 6.658 -35.613 1.00 88.19 97 LEU A N 1
ATOM 721 C CA . LEU A 1 97 ? 23.148 5.675 -36.572 1.00 88.19 97 LEU A CA 1
ATOM 722 C C . LEU A 1 97 ? 23.030 6.181 -38.006 1.00 88.19 97 LEU A C 1
ATOM 724 O O . LEU A 1 97 ? 23.984 6.055 -38.762 1.00 88.19 97 LEU A O 1
ATOM 728 N N . ARG A 1 98 ? 21.890 6.760 -38.400 1.00 84.62 98 ARG A N 1
ATOM 729 C CA . ARG A 1 98 ? 21.712 7.302 -39.757 1.00 84.62 98 ARG A CA 1
ATOM 730 C C . ARG A 1 98 ? 22.695 8.430 -40.052 1.00 84.62 98 ARG A C 1
ATOM 732 O O . ARG A 1 98 ? 23.242 8.467 -41.151 1.00 84.62 98 ARG A O 1
ATOM 739 N N . ALA A 1 99 ? 22.934 9.314 -39.084 1.00 83.12 99 ALA A N 1
ATOM 740 C CA . ALA A 1 99 ? 23.912 10.388 -39.221 1.00 83.12 99 ALA A CA 1
ATOM 741 C C . ALA A 1 99 ? 25.342 9.839 -39.378 1.00 83.12 99 ALA A C 1
ATOM 743 O O . ALA A 1 99 ? 26.055 10.249 -40.295 1.00 83.12 99 ALA A O 1
ATOM 744 N N . GLY A 1 100 ? 25.736 8.870 -38.543 1.00 81.00 100 GLY A N 1
ATOM 745 C CA . GLY A 1 100 ? 27.046 8.217 -38.634 1.00 81.00 100 GLY A CA 1
ATOM 746 C C . GLY A 1 100 ? 27.229 7.435 -39.935 1.00 81.00 100 GLY A C 1
ATOM 747 O O . GLY A 1 100 ? 28.232 7.594 -40.620 1.00 81.00 100 GLY A O 1
ATOM 748 N N . LEU A 1 101 ? 26.216 6.669 -40.346 1.00 81.31 101 LEU A N 1
ATOM 749 C CA . LEU A 1 101 ? 26.266 5.863 -41.564 1.00 81.31 101 LEU A CA 1
ATOM 750 C C . LEU A 1 101 ? 26.324 6.733 -42.826 1.00 81.31 101 LEU A C 1
ATOM 752 O O . LEU A 1 101 ? 26.998 6.371 -43.784 1.00 81.31 101 LEU A O 1
ATOM 756 N N .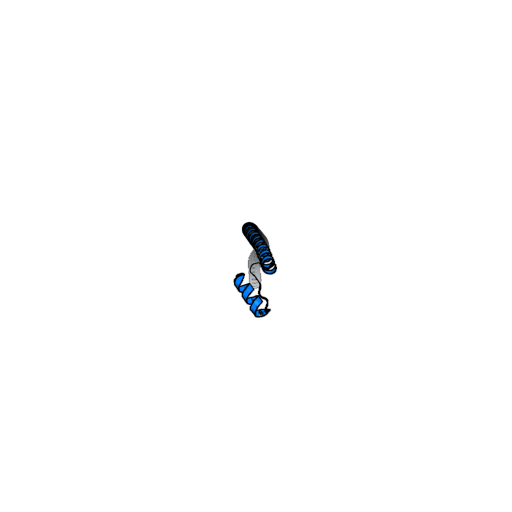 ALA A 1 102 ? 25.648 7.887 -42.843 1.00 78.25 102 ALA A N 1
ATOM 757 C CA . ALA A 1 102 ? 25.757 8.837 -43.948 1.00 78.25 102 ALA A CA 1
ATOM 758 C C . ALA A 1 102 ? 27.184 9.398 -44.073 1.00 78.25 102 ALA A C 1
ATOM 760 O O . ALA A 1 102 ? 27.718 9.452 -45.182 1.00 78.25 102 ALA A O 1
ATOM 761 N N . ALA A 1 103 ? 27.815 9.746 -42.946 1.00 77.25 103 ALA A N 1
ATOM 762 C CA . ALA A 1 103 ? 29.202 10.200 -42.913 1.00 77.25 103 ALA A CA 1
ATOM 763 C C . ALA A 1 103 ? 30.182 9.097 -43.354 1.00 77.25 103 ALA A C 1
ATOM 765 O O . ALA A 1 103 ? 31.047 9.352 -44.191 1.00 77.25 103 ALA A O 1
ATOM 766 N N . ASP A 1 104 ? 29.999 7.864 -42.876 1.00 74.62 104 ASP A N 1
ATOM 767 C CA . ASP A 1 104 ? 30.843 6.720 -43.239 1.00 74.62 104 ASP A CA 1
ATOM 768 C C . ASP A 1 104 ? 30.696 6.341 -44.717 1.00 74.62 104 ASP A C 1
ATOM 770 O O . ASP A 1 104 ? 31.688 6.082 -45.399 1.00 74.62 104 ASP A O 1
ATOM 774 N N . VAL A 1 105 ? 29.471 6.351 -45.256 1.00 81.06 105 VAL A N 1
ATOM 775 C CA . VAL A 1 105 ? 29.220 6.093 -46.683 1.00 81.06 105 VAL A CA 1
ATOM 776 C C . VAL A 1 105 ? 29.842 7.184 -47.549 1.00 81.06 105 VAL A C 1
ATOM 778 O O . VAL A 1 105 ? 30.398 6.878 -48.605 1.00 81.06 105 VAL A O 1
ATOM 781 N N . GLN A 1 106 ? 29.775 8.445 -47.126 1.00 77.38 106 GLN A N 1
ATOM 782 C CA . GLN A 1 106 ? 30.386 9.548 -47.861 1.00 77.38 106 GLN A CA 1
ATOM 783 C C . GLN A 1 106 ? 31.918 9.460 -47.828 1.00 77.38 106 GLN A C 1
ATOM 785 O O . GLN A 1 106 ? 32.547 9.538 -48.881 1.00 77.38 106 GLN A O 1
ATOM 790 N N . ALA A 1 107 ? 32.511 9.163 -46.669 1.00 76.00 107 ALA A N 1
ATOM 791 C CA . ALA A 1 107 ? 33.947 8.926 -46.540 1.00 76.00 107 ALA A CA 1
ATOM 792 C C . ALA A 1 107 ? 34.416 7.712 -47.366 1.00 76.00 107 ALA A C 1
ATOM 794 O O . ALA A 1 107 ? 35.462 7.769 -48.017 1.00 76.00 107 ALA A O 1
ATOM 795 N N . ALA A 1 108 ? 33.631 6.630 -47.397 1.00 72.62 108 ALA A N 1
ATOM 796 C CA . ALA A 1 108 ? 33.915 5.447 -48.206 1.00 72.62 108 ALA A CA 1
ATOM 797 C C . ALA A 1 108 ? 33.835 5.739 -49.713 1.00 72.62 108 ALA A C 1
ATOM 799 O O . ALA A 1 108 ? 34.686 5.268 -50.467 1.00 72.62 108 ALA A O 1
ATOM 800 N N . ARG A 1 109 ? 32.857 6.544 -50.156 1.00 74.25 109 ARG A N 1
ATOM 801 C CA . ARG A 1 109 ? 32.754 7.003 -51.552 1.00 74.25 109 ARG A CA 1
ATOM 802 C C . ARG A 1 109 ? 33.935 7.885 -51.939 1.00 74.25 109 ARG A C 1
ATOM 804 O O . ARG A 1 109 ? 34.588 7.603 -52.932 1.00 74.25 109 ARG A O 1
ATOM 811 N N . GLU A 1 110 ? 34.290 8.867 -51.117 1.00 76.75 110 GLU A N 1
ATOM 812 C CA . GLU A 1 110 ? 35.453 9.726 -51.372 1.00 76.75 110 GLU A CA 1
ATOM 813 C C . GLU A 1 110 ? 36.779 8.949 -51.388 1.00 76.75 110 GLU A C 1
ATOM 815 O O . GLU A 1 110 ? 37.707 9.312 -52.114 1.00 76.75 110 GLU A O 1
ATOM 820 N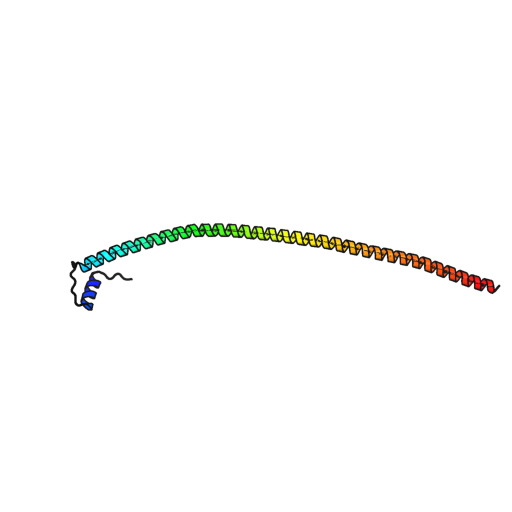 N . ALA A 1 111 ? 36.903 7.892 -50.580 1.00 71.00 111 ALA A N 1
ATOM 821 C CA . ALA A 1 111 ? 38.059 7.001 -50.603 1.00 71.00 111 ALA A CA 1
ATOM 822 C C . ALA A 1 111 ? 38.086 6.126 -51.869 1.00 71.00 111 ALA A C 1
ATOM 824 O O . ALA A 1 111 ? 39.157 5.933 -52.450 1.00 71.00 111 ALA A O 1
ATOM 825 N N . ALA A 1 112 ? 36.927 5.635 -52.319 1.00 69.62 112 ALA A N 1
ATOM 826 C CA . ALA A 1 112 ? 36.791 4.885 -53.565 1.00 69.62 112 ALA A CA 1
ATOM 827 C C . ALA A 1 112 ? 37.106 5.759 -54.792 1.00 69.62 112 ALA A C 1
ATOM 829 O O . ALA A 1 112 ? 37.920 5.356 -55.623 1.00 69.62 112 ALA A O 1
ATOM 830 N N . ASP A 1 113 ? 36.574 6.982 -54.847 1.00 76.19 113 ASP A N 1
ATOM 831 C CA . ASP A 1 113 ? 36.822 7.943 -55.927 1.00 76.19 113 ASP A CA 1
ATOM 832 C C . ASP A 1 113 ? 38.305 8.339 -55.990 1.00 76.19 113 ASP A C 1
ATOM 834 O O . ASP A 1 113 ? 38.909 8.371 -57.064 1.00 76.19 113 ASP A O 1
ATOM 838 N N . ARG A 1 114 ? 38.945 8.570 -54.833 1.00 71.12 114 ARG A N 1
ATOM 839 C CA . ARG A 1 114 ? 40.396 8.818 -54.762 1.00 71.12 114 ARG A CA 1
ATOM 840 C C . ARG A 1 114 ? 41.215 7.617 -55.231 1.00 71.12 114 ARG A C 1
ATOM 842 O O . ARG A 1 114 ? 42.234 7.802 -55.895 1.00 71.12 114 ARG A O 1
ATOM 849 N N . ALA A 1 115 ? 40.786 6.395 -54.922 1.00 65.38 115 ALA A N 1
ATOM 850 C CA . ALA A 1 115 ? 41.452 5.185 -55.396 1.00 65.38 115 ALA A CA 1
ATOM 851 C C . ALA A 1 115 ? 41.299 5.002 -56.917 1.00 65.38 115 ALA A C 1
ATOM 853 O O . ALA A 1 115 ? 42.248 4.585 -57.585 1.00 65.38 115 ALA A O 1
ATOM 854 N N . GLU A 1 116 ? 40.143 5.346 -57.481 1.00 68.81 116 GLU A N 1
ATOM 855 C CA . GLU A 1 116 ? 39.892 5.292 -58.922 1.00 68.81 116 GLU A CA 1
ATOM 856 C C . GLU A 1 116 ? 40.683 6.366 -59.688 1.00 68.81 116 GLU A C 1
ATOM 858 O O . GLU A 1 116 ? 41.326 6.066 -60.701 1.00 68.81 116 GLU A O 1
ATOM 863 N N . GLN A 1 117 ? 40.744 7.588 -59.153 1.00 68.38 117 GLN A N 1
ATOM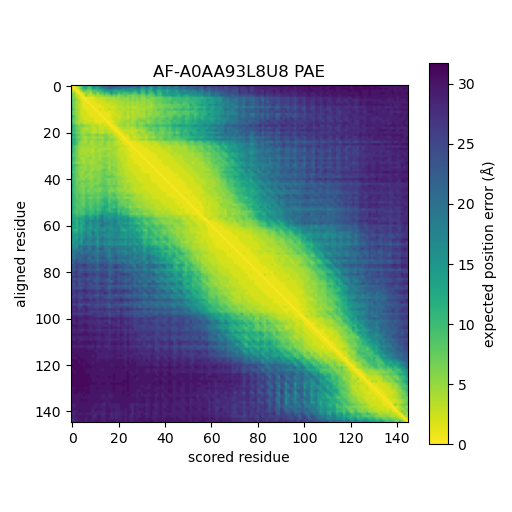 864 C CA . GLN A 1 117 ? 41.580 8.671 -59.683 1.00 68.38 117 GLN A CA 1
ATOM 865 C C . GLN A 1 117 ? 43.076 8.338 -59.606 1.00 68.38 117 GLN A C 1
ATOM 867 O O . GLN A 1 117 ? 43.820 8.581 -60.555 1.00 68.38 117 GLN A O 1
ATOM 872 N N . ALA A 1 118 ? 43.535 7.717 -58.516 1.00 59.66 118 ALA A N 1
ATOM 873 C CA . ALA A 1 118 ? 44.924 7.277 -58.392 1.00 59.66 118 ALA A CA 1
ATOM 874 C C . ALA A 1 118 ? 45.269 6.164 -59.399 1.00 59.66 118 ALA A C 1
ATOM 876 O O . ALA A 1 118 ? 46.355 6.168 -59.981 1.00 59.66 118 ALA A O 1
ATOM 877 N N . ARG A 1 119 ? 44.344 5.228 -59.654 1.00 61.12 119 ARG A N 1
ATOM 878 C CA . ARG A 1 119 ? 44.521 4.169 -60.665 1.00 61.12 119 ARG A CA 1
ATOM 879 C C . ARG A 1 119 ? 44.575 4.725 -62.085 1.00 61.12 119 ARG A C 1
ATOM 881 O O . ARG A 1 119 ? 45.441 4.325 -62.860 1.00 61.12 119 ARG A O 1
ATOM 888 N N . THR A 1 120 ? 43.695 5.663 -62.424 1.00 60.44 120 THR A N 1
ATOM 889 C CA . THR A 1 120 ? 43.709 6.313 -63.743 1.00 60.44 120 THR A CA 1
ATOM 890 C C . THR A 1 120 ? 44.956 7.176 -63.928 1.00 60.44 120 THR A C 1
ATOM 892 O O . THR A 1 120 ? 45.634 7.032 -64.944 1.00 60.44 120 THR A O 1
ATOM 895 N N . ALA A 1 121 ? 45.346 7.979 -62.933 1.00 58.16 121 ALA A N 1
ATOM 896 C CA . ALA A 1 121 ? 46.577 8.770 -62.988 1.00 58.16 121 ALA A CA 1
ATOM 897 C C . ALA A 1 121 ? 47.842 7.897 -63.096 1.00 58.16 121 ALA A C 1
ATOM 899 O O . ALA A 1 121 ? 48.746 8.230 -63.858 1.00 58.16 121 ALA A O 1
ATOM 900 N N . SER A 1 122 ? 47.888 6.752 -62.406 1.00 57.25 122 SER A N 1
ATOM 901 C CA . SER A 1 122 ? 48.979 5.772 -62.523 1.00 57.25 122 SER A CA 1
ATOM 902 C C . SER A 1 122 ? 49.077 5.176 -63.933 1.00 57.25 122 SER A C 1
ATOM 904 O O . SER A 1 122 ? 50.165 5.104 -64.504 1.00 57.25 122 SER A O 1
ATOM 906 N N . ASN A 1 123 ? 47.942 4.832 -64.550 1.00 57.00 123 ASN A N 1
ATOM 907 C CA . ASN A 1 123 ? 47.921 4.322 -65.922 1.00 57.00 123 ASN A CA 1
ATOM 908 C C . ASN A 1 123 ? 48.387 5.380 -66.938 1.00 57.00 123 ASN A C 1
ATOM 910 O O . ASN A 1 123 ? 49.167 5.062 -67.835 1.00 57.00 123 ASN A O 1
ATOM 914 N N . TYR A 1 124 ? 47.985 6.645 -66.777 1.00 57.28 124 TYR A N 1
ATOM 915 C CA . TYR A 1 124 ? 48.489 7.737 -67.616 1.00 57.28 124 TYR A CA 1
ATOM 916 C C . TYR A 1 124 ? 49.975 8.034 -67.369 1.00 57.28 124 TYR A C 1
ATOM 918 O O . TYR A 1 124 ? 50.703 8.313 -68.321 1.00 57.28 124 TYR A O 1
ATOM 926 N N . ALA A 1 125 ? 50.452 7.917 -66.127 1.00 56.75 125 ALA A N 1
ATOM 927 C CA . ALA A 1 125 ? 51.865 8.069 -65.794 1.00 56.75 125 ALA A CA 1
ATOM 928 C C . ALA A 1 125 ? 52.722 6.954 -66.414 1.00 56.75 125 ALA A C 1
ATOM 930 O O . ALA A 1 125 ? 53.780 7.239 -66.969 1.00 56.75 125 ALA A O 1
ATOM 931 N N . LEU A 1 126 ? 52.248 5.703 -66.403 1.00 57.28 126 LEU A N 1
ATOM 932 C CA . LEU A 1 126 ? 52.913 4.580 -67.072 1.00 57.28 126 LEU A CA 1
ATOM 933 C C . LEU A 1 126 ? 53.004 4.786 -68.589 1.00 57.28 126 LEU A C 1
ATOM 935 O O . LEU A 1 126 ? 54.068 4.567 -69.168 1.00 57.28 126 LEU A O 1
ATOM 939 N N . ILE A 1 127 ? 51.930 5.264 -69.226 1.00 60.19 127 ILE A N 1
ATOM 940 C CA . ILE A 1 127 ? 51.947 5.620 -70.653 1.00 60.19 127 ILE A CA 1
ATOM 941 C C . ILE A 1 127 ? 52.934 6.770 -70.904 1.00 60.19 127 ILE A C 1
ATOM 943 O O . ILE A 1 127 ? 53.731 6.697 -71.836 1.00 60.19 127 ILE A O 1
ATOM 947 N N . GLY A 1 128 ? 52.948 7.798 -70.052 1.00 57.59 128 GLY A N 1
ATOM 948 C CA . GLY A 1 128 ? 53.888 8.919 -70.153 1.00 57.59 128 GLY A CA 1
ATOM 949 C C . GLY A 1 128 ? 55.355 8.491 -70.032 1.00 57.59 128 GLY A C 1
ATOM 950 O O . GLY A 1 128 ? 56.190 8.922 -70.827 1.00 57.59 128 GLY A O 1
ATOM 951 N N . VAL A 1 129 ? 55.666 7.590 -69.094 1.00 61.91 129 VAL A N 1
ATOM 952 C CA . VAL A 1 129 ? 57.012 7.017 -68.927 1.00 61.91 129 VAL A CA 1
ATOM 953 C C . VAL A 1 129 ? 57.398 6.155 -70.132 1.00 61.91 129 VAL A C 1
ATOM 955 O O . VAL A 1 129 ? 58.529 6.253 -70.606 1.00 61.91 129 VAL A O 1
ATOM 958 N N . ALA A 1 130 ? 56.472 5.365 -70.682 1.00 58.38 130 ALA A N 1
ATOM 959 C CA . ALA A 1 130 ? 56.720 4.565 -71.882 1.00 58.38 130 ALA A CA 1
ATOM 960 C C . ALA A 1 130 ? 56.996 5.437 -73.122 1.00 58.38 130 ALA A C 1
ATOM 962 O O . ALA A 1 130 ? 57.918 5.146 -73.885 1.00 58.38 130 ALA A O 1
ATOM 963 N N . VAL A 1 131 ? 56.256 6.538 -73.297 1.00 66.94 131 VAL A N 1
ATOM 964 C CA . VAL A 1 131 ? 56.475 7.505 -74.387 1.00 66.94 131 VAL A CA 1
ATOM 965 C C . VAL A 1 131 ? 57.820 8.222 -74.231 1.00 66.94 131 VAL A C 1
ATOM 967 O O . VAL A 1 131 ? 58.551 8.371 -75.210 1.00 66.94 131 VAL A O 1
ATOM 970 N N . LEU A 1 132 ? 58.193 8.612 -73.007 1.00 63.56 132 LEU A N 1
ATOM 971 C CA . LEU A 1 132 ? 59.499 9.217 -72.729 1.00 63.56 132 LEU A CA 1
ATOM 972 C C . LEU A 1 132 ? 60.654 8.248 -73.007 1.00 63.56 132 LEU A C 1
ATOM 974 O O . LEU A 1 132 ? 61.634 8.638 -73.639 1.00 63.56 132 LEU A O 1
ATOM 978 N N . LEU A 1 133 ? 60.533 6.982 -72.599 1.00 67.62 133 LEU A N 1
ATOM 979 C CA . LEU A 1 133 ? 61.538 5.957 -72.894 1.00 67.62 133 LEU A CA 1
ATOM 980 C C . LEU A 1 133 ? 61.666 5.700 -74.400 1.00 67.62 133 LEU A C 1
ATOM 982 O O . LEU A 1 133 ? 62.783 5.615 -74.906 1.00 67.62 133 LEU A O 1
ATOM 986 N N . ALA A 1 134 ? 60.551 5.644 -75.133 1.00 64.25 134 ALA A N 1
ATOM 987 C CA . ALA A 1 134 ? 60.566 5.490 -76.586 1.00 64.25 134 ALA A CA 1
ATOM 988 C C . ALA A 1 134 ? 61.236 6.682 -77.294 1.00 64.25 134 ALA A C 1
ATOM 990 O O . ALA A 1 134 ? 62.012 6.481 -78.229 1.00 64.25 134 ALA A O 1
ATOM 991 N N . LEU A 1 135 ? 61.002 7.913 -76.823 1.00 70.00 135 LEU A N 1
ATOM 992 C CA . LEU A 1 135 ? 61.666 9.112 -77.343 1.00 70.00 135 LEU A CA 1
ATOM 993 C C . LEU A 1 135 ? 63.172 9.109 -77.066 1.00 70.00 135 LEU A C 1
ATOM 995 O O . LEU A 1 135 ? 63.948 9.427 -77.961 1.00 70.00 135 LEU A O 1
ATOM 999 N N . VAL A 1 136 ? 63.601 8.716 -75.864 1.00 71.31 136 VAL A N 1
ATOM 1000 C CA . VAL A 1 136 ? 65.030 8.631 -75.515 1.00 71.31 136 VAL A CA 1
ATOM 1001 C C . VAL A 1 136 ? 65.738 7.565 -76.353 1.00 71.31 136 VAL A C 1
ATOM 1003 O O . VAL A 1 136 ? 66.818 7.822 -76.883 1.00 71.31 136 VAL A O 1
ATOM 1006 N N . VAL A 1 137 ? 65.122 6.394 -76.535 1.00 71.50 137 VAL A N 1
ATOM 1007 C CA . VAL A 1 137 ? 65.675 5.323 -77.379 1.00 71.50 137 VAL A CA 1
ATOM 1008 C C . VAL A 1 137 ? 65.715 5.743 -78.850 1.00 71.50 137 VAL A C 1
ATOM 1010 O O . VAL A 1 137 ? 66.734 5.542 -79.508 1.00 71.50 137 VAL A O 1
ATOM 1013 N N . GLY A 1 138 ? 64.662 6.386 -79.360 1.00 66.69 138 GLY A N 1
ATOM 1014 C CA . GLY A 1 138 ? 64.637 6.920 -80.724 1.00 66.69 138 GLY A CA 1
ATOM 1015 C C . GLY A 1 138 ? 65.705 7.991 -80.963 1.00 66.69 138 GLY A C 1
ATOM 1016 O O . GLY A 1 138 ? 66.358 7.993 -82.004 1.00 66.69 138 GLY A O 1
ATOM 1017 N N . LEU A 1 139 ? 65.945 8.857 -79.976 1.00 70.75 139 LEU A N 1
ATOM 1018 C CA . LEU A 1 139 ? 66.949 9.919 -80.055 1.00 70.75 139 LEU A CA 1
ATOM 1019 C C . LEU A 1 139 ? 68.383 9.379 -79.951 1.00 70.75 139 LEU A C 1
ATOM 1021 O O . LEU A 1 139 ? 69.286 9.929 -80.575 1.00 70.75 139 LEU A O 1
ATOM 1025 N N . LEU A 1 140 ? 68.596 8.284 -79.215 1.00 66.44 140 LEU A N 1
ATOM 1026 C CA . LEU A 1 140 ? 69.881 7.581 -79.179 1.00 66.44 140 LEU A CA 1
ATOM 1027 C C . LEU A 1 140 ? 70.153 6.814 -80.478 1.00 66.44 140 LEU A C 1
ATOM 1029 O O . LEU A 1 140 ? 71.261 6.898 -81.000 1.00 66.44 140 LEU A O 1
ATOM 1033 N N . LEU A 1 141 ? 69.154 6.126 -81.038 1.00 66.06 141 LEU A N 1
ATOM 1034 C CA . LEU A 1 141 ? 69.289 5.416 -82.316 1.00 66.06 141 LEU A CA 1
ATOM 1035 C C . LEU A 1 141 ? 69.500 6.378 -83.493 1.00 66.06 141 LEU A C 1
ATOM 1037 O O . LEU A 1 141 ? 70.339 6.116 -84.349 1.00 66.06 141 LEU A O 1
ATOM 1041 N N . GLY A 1 142 ? 68.816 7.526 -83.500 1.00 61.25 142 GLY A N 1
ATOM 1042 C CA . GLY A 1 142 ? 69.003 8.571 -84.513 1.00 61.25 142 GLY A CA 1
ATOM 1043 C C . GLY A 1 142 ? 70.347 9.303 -84.434 1.00 61.25 142 GLY A C 1
ATOM 1044 O O . GLY A 1 142 ? 70.669 10.068 -85.333 1.00 61.25 142 GLY A O 1
ATOM 1045 N N . ARG A 1 143 ? 71.132 9.088 -83.371 1.00 56.66 143 ARG A N 1
ATOM 1046 C CA . ARG A 1 143 ? 72.472 9.670 -83.199 1.00 56.66 143 ARG A CA 1
ATOM 1047 C C . ARG A 1 143 ? 73.605 8.699 -83.566 1.00 56.66 143 ARG A C 1
ATOM 1049 O O . ARG A 1 143 ? 74.766 9.094 -83.517 1.00 56.66 143 ARG A O 1
ATOM 1056 N N . VAL A 1 144 ? 73.273 7.440 -83.865 1.00 51.72 144 VAL A N 1
ATOM 1057 C CA . VAL A 1 144 ? 74.215 6.338 -84.152 1.00 51.72 144 VAL A CA 1
ATOM 1058 C C . VAL A 1 144 ? 74.238 5.961 -85.648 1.00 51.72 144 VAL A C 1
ATOM 1060 O O . VAL A 1 144 ? 75.102 5.192 -86.064 1.00 51.72 144 VAL A O 1
ATOM 1063 N N . ILE A 1 145 ? 73.341 6.531 -86.460 1.00 46.84 145 ILE A N 1
ATOM 1064 C CA . ILE A 1 145 ? 73.307 6.435 -87.934 1.00 46.84 145 ILE A CA 1
ATOM 1065 C C . ILE A 1 145 ? 73.801 7.757 -88.519 1.00 46.84 145 ILE A C 1
ATOM 1067 O O . ILE A 1 145 ? 74.569 7.706 -89.504 1.00 46.84 145 ILE A O 1
#

Radius of gyration: 55.9 Å; Cα contacts (8 Å, |Δi|>4): 13; chains: 1; bounding box: 101×23×152 Å

pLDDT: mean 81.22, std 13.13, range [40.84, 95.94]

Mean predicted aligned error: 16.69 Å